Protein AF-A0A662D2C9-F1 (afdb_monomer_lite)

pLDDT: mean 85.83, std 9.8, range [54.0, 95.5]

Sequence (175 aa):
MKLLFPFVKSWPSLTVLVPVERIGKGLRTAPRDAVIANSTSSSARGKAFGIHRALDTSGAFIGALGAFVLFWFLKVELKSILFIAAIIAFFALLPILFVKEKITTPQALSLRISLKNLPLNFKRYLLAQTFFALGNFTYMFFVLKSKIVFDGIFSLRFAIVLPILLYVWFNIIYA

Foldseek 3Di:
DLVCVLVDDDPVVCVVVVVVVVVVCVVPVVVVLVLQVVVDDPVCSVVSVVVVVVVVLVCQLVLLVVLLCCCPVVVDDNSVSSVVVVVVVVCVCVVVVVRDDDDDPPPPPPPPPPPVPDDPVVVVVVVVVVVVVVVDDDPLVVLVVQLVVVVVPDPNSVSVNVSSVVSSVCSVVVD

Secondary structure (DSSP, 8-state):
-GGGGGG--SHHHHHHHHHHHHHHHHHHHHHHHHHHHHTS-TTTHHHHHHHHHHHHHHHHHHHHHHHHHHHHTS---HHHHHHHHHHHHHHTTGGGGG------------S---GGGS-HHHHHHHHHHHHHHHH---THHHHHHHHHHHHTTS-HHHHHHHHHHHHHHHHHH--

Radius of gyration: 20.08 Å; chains: 1; bounding box: 49×35×49 Å

Structure (mmCIF, N/CA/C/O backbone):
data_AF-A0A662D2C9-F1
#
_entry.id   AF-A0A662D2C9-F1
#
loop_
_atom_site.group_PDB
_atom_site.id
_atom_site.type_symbol
_atom_site.label_atom_id
_atom_site.label_alt_id
_atom_site.label_comp_id
_atom_site.label_asym_id
_atom_site.label_entity_id
_atom_site.label_seq_id
_atom_site.pdbx_PDB_ins_code
_atom_site.Cartn_x
_atom_site.Cartn_y
_atom_site.Cartn_z
_atom_site.occupancy
_atom_site.B_iso_or_equiv
_atom_site.auth_seq_id
_atom_site.auth_comp_id
_atom_site.auth_asym_id
_atom_site.auth_atom_id
_atom_site.pdbx_PDB_model_num
ATOM 1 N N . MET A 1 1 ? -8.604 7.093 -4.544 1.00 60.28 1 MET A N 1
ATOM 2 C CA . MET A 1 1 ? -7.719 8.230 -4.893 1.00 60.28 1 MET A CA 1
ATOM 3 C C . MET A 1 1 ? -6.505 7.869 -5.763 1.00 60.28 1 MET A C 1
ATOM 5 O O . MET A 1 1 ? -6.081 8.707 -6.547 1.00 60.28 1 MET A O 1
ATOM 9 N N . LYS A 1 2 ? -5.990 6.627 -5.732 1.00 67.00 2 LYS A N 1
ATOM 10 C CA . LYS A 1 2 ? -4.940 6.166 -6.673 1.00 67.00 2 LYS A CA 1
ATOM 11 C C . LYS A 1 2 ? -5.305 6.313 -8.166 1.00 67.00 2 LYS A C 1
ATOM 13 O O . LYS A 1 2 ? -4.418 6.355 -9.005 1.00 67.00 2 LYS A O 1
ATOM 18 N N . LEU A 1 3 ? -6.598 6.459 -8.470 1.00 69.25 3 LEU A N 1
ATOM 19 C CA . LEU A 1 3 ? -7.172 6.781 -9.784 1.00 69.25 3 LEU A CA 1
ATOM 20 C C . LEU A 1 3 ? -6.528 7.984 -10.487 1.00 69.25 3 LEU A C 1
ATOM 22 O O . LEU A 1 3 ? -6.503 8.018 -11.709 1.00 69.25 3 LEU A O 1
ATOM 26 N N . LEU A 1 4 ? -6.028 8.968 -9.732 1.00 78.19 4 LEU A N 1
ATOM 27 C CA . LEU A 1 4 ? -5.450 10.186 -10.305 1.00 78.19 4 LEU A CA 1
ATOM 28 C C . LEU A 1 4 ? -3.968 10.023 -10.683 1.00 78.19 4 LEU A C 1
ATOM 30 O O . LEU A 1 4 ? -3.440 10.827 -11.445 1.00 78.19 4 LEU A O 1
ATOM 34 N N . PHE A 1 5 ? -3.291 8.978 -10.191 1.00 78.44 5 PHE A N 1
ATOM 35 C CA . PHE A 1 5 ? -1.852 8.777 -10.410 1.00 78.44 5 PHE A CA 1
ATOM 36 C C . PHE A 1 5 ? -1.482 8.542 -11.885 1.00 78.44 5 PHE A C 1
ATOM 38 O O . PHE A 1 5 ? -0.480 9.102 -12.318 1.00 78.44 5 PHE A O 1
ATOM 45 N N . PRO A 1 6 ? -2.272 7.810 -12.700 1.00 78.25 6 PRO A N 1
ATOM 46 C CA . PRO A 1 6 ? -1.996 7.655 -14.132 1.00 78.25 6 PRO A CA 1
ATOM 47 C C . PRO A 1 6 ? -2.017 8.956 -14.954 1.00 78.25 6 PRO A C 1
ATOM 49 O O . PRO A 1 6 ? -1.594 8.939 -16.109 1.00 78.25 6 PRO A O 1
ATOM 52 N N . PHE A 1 7 ? -2.530 10.059 -14.397 1.00 81.69 7 PHE A N 1
ATOM 53 C CA . PHE A 1 7 ? -2.608 11.368 -15.059 1.00 81.69 7 PHE A CA 1
ATOM 54 C C . PHE A 1 7 ? -1.495 12.332 -14.622 1.00 81.69 7 PHE A C 1
ATOM 56 O O . PHE A 1 7 ? -1.400 13.446 -15.137 1.00 81.69 7 PHE A O 1
ATOM 63 N N . VAL A 1 8 ? -0.646 11.915 -13.681 1.00 83.94 8 VAL A N 1
ATOM 64 C CA . VAL A 1 8 ? 0.456 12.723 -13.164 1.00 83.94 8 VAL A CA 1
ATOM 65 C C . VAL A 1 8 ? 1.558 12.849 -14.213 1.00 83.94 8 VAL A C 1
ATOM 67 O O . VAL A 1 8 ? 2.118 11.852 -14.659 1.00 83.94 8 VAL A O 1
ATOM 70 N N . LYS A 1 9 ? 1.894 14.092 -14.577 1.00 85.50 9 LYS A N 1
ATOM 71 C CA . LYS A 1 9 ? 2.975 14.414 -15.527 1.00 85.50 9 LYS A CA 1
ATOM 72 C C . LYS A 1 9 ? 4.223 15.008 -14.867 1.00 85.50 9 LYS A C 1
ATOM 74 O O . LYS A 1 9 ? 5.269 15.070 -15.500 1.00 85.50 9 LYS A O 1
ATOM 79 N N . SER A 1 10 ? 4.123 15.468 -13.620 1.00 86.50 10 SER A N 1
ATOM 80 C CA . SER A 1 10 ? 5.212 16.156 -12.920 1.00 86.50 10 SER A CA 1
ATOM 81 C C . SER A 1 10 ? 5.223 15.831 -11.426 1.00 86.50 10 SER A C 1
ATOM 83 O O . SER A 1 10 ? 4.174 15.645 -10.804 1.00 86.50 10 SER A O 1
ATOM 85 N N . TRP A 1 11 ? 6.415 15.783 -10.828 1.00 85.06 11 TRP A N 1
ATOM 86 C CA . TRP A 1 11 ? 6.588 15.441 -9.413 1.00 85.06 11 TRP A CA 1
ATOM 87 C C . TRP A 1 11 ? 5.883 16.397 -8.424 1.00 85.06 11 TRP A C 1
ATOM 89 O O . TRP A 1 11 ? 5.401 15.890 -7.410 1.00 85.06 11 TRP A O 1
ATOM 99 N N . PRO A 1 12 ? 5.704 17.717 -8.682 1.00 90.38 12 PRO A N 1
ATOM 100 C CA . PRO A 1 12 ? 4.987 18.590 -7.748 1.00 90.38 12 PRO A CA 1
ATOM 101 C C . PRO A 1 12 ? 3.520 18.196 -7.571 1.00 90.38 12 PRO A C 1
ATOM 103 O O . PRO A 1 12 ? 2.956 18.363 -6.501 1.00 90.38 12 PRO A O 1
ATOM 106 N N . SER A 1 13 ? 2.884 17.597 -8.580 1.00 86.31 13 SER A N 1
ATOM 107 C CA . SER A 1 13 ? 1.511 17.103 -8.407 1.00 86.31 13 SER A CA 1
ATOM 108 C C . SER A 1 13 ? 1.424 15.953 -7.389 1.00 86.31 13 SER A C 1
ATOM 110 O O . SER A 1 13 ? 0.416 15.810 -6.696 1.00 86.31 13 SER A O 1
ATOM 112 N N . LEU A 1 14 ? 2.502 15.176 -7.211 1.00 84.19 14 LEU A N 1
ATOM 113 C CA . LEU A 1 14 ? 2.566 14.116 -6.202 1.00 84.19 14 LEU A CA 1
ATOM 114 C C . LEU A 1 14 ? 2.660 14.669 -4.779 1.00 84.19 14 LEU A C 1
ATOM 116 O O . LEU A 1 14 ? 2.140 14.026 -3.867 1.00 84.19 14 LEU A O 1
ATOM 120 N N . THR A 1 15 ? 3.258 15.848 -4.570 1.00 85.00 15 THR A N 1
ATOM 121 C CA . THR A 1 15 ? 3.363 16.443 -3.224 1.00 85.00 15 THR A CA 1
ATOM 122 C C . THR A 1 15 ? 1.999 16.814 -2.653 1.00 85.00 15 THR A C 1
ATOM 124 O O . THR A 1 15 ? 1.832 16.795 -1.440 1.00 85.00 15 THR A O 1
ATOM 127 N N . VAL A 1 16 ? 1.008 17.066 -3.514 1.00 86.88 16 VAL A N 1
ATOM 128 C CA . VAL A 1 16 ? -0.391 17.295 -3.125 1.00 86.88 16 VAL A CA 1
ATOM 129 C C . VAL A 1 16 ? -1.184 15.989 -3.104 1.00 86.88 16 VAL A C 1
ATOM 131 O O . VAL A 1 16 ? -1.911 15.709 -2.151 1.00 86.88 16 VAL A O 1
ATOM 134 N N . LEU A 1 17 ? -1.040 15.151 -4.135 1.00 86.81 17 LEU A N 1
ATOM 135 C CA . LEU A 1 17 ? -1.837 13.929 -4.254 1.00 86.81 17 LEU A CA 1
ATOM 136 C C . LEU A 1 17 ? -1.521 12.897 -3.163 1.00 86.81 17 LEU A C 1
ATOM 138 O O . LEU A 1 17 ? -2.424 12.183 -2.729 1.00 86.81 17 LEU A O 1
ATOM 142 N N . VAL A 1 18 ? -0.272 12.807 -2.696 1.00 83.94 18 VAL A N 1
ATOM 143 C CA . VAL A 1 18 ? 0.113 11.849 -1.649 1.00 83.94 18 VAL A CA 1
ATOM 144 C C . VAL A 1 18 ? -0.541 12.181 -0.300 1.00 83.94 18 VAL A C 1
ATOM 146 O O . VAL A 1 18 ? -1.186 11.287 0.247 1.00 83.94 18 VAL A O 1
ATOM 149 N N . PRO A 1 19 ? -0.464 13.411 0.249 1.00 86.31 19 PRO A N 1
ATOM 150 C CA . PRO A 1 19 ? -1.183 13.766 1.474 1.00 86.31 19 PRO A CA 1
ATOM 151 C C . PRO A 1 19 ? -2.683 13.495 1.400 1.00 86.31 19 PRO A C 1
ATOM 153 O O . PRO A 1 19 ? -3.241 12.891 2.314 1.00 86.31 19 PRO A O 1
ATOM 156 N N . VAL A 1 20 ? -3.337 13.863 0.297 1.00 88.06 20 VAL A N 1
ATOM 157 C CA . VAL A 1 20 ? -4.777 13.623 0.144 1.00 88.06 20 VAL A CA 1
ATOM 158 C C . VAL A 1 20 ? -5.069 12.114 0.069 1.00 88.06 20 VAL A C 1
ATOM 160 O O . VAL A 1 20 ? -6.060 11.653 0.635 1.00 88.06 20 VAL A O 1
ATOM 163 N N . GLU A 1 21 ? -4.175 11.301 -0.514 1.00 84.62 21 GLU A N 1
ATOM 164 C CA . GLU A 1 21 ? -4.295 9.834 -0.498 1.00 84.62 21 GLU A CA 1
ATOM 165 C C . GLU A 1 21 ? -4.198 9.270 0.920 1.00 84.62 21 GLU A C 1
ATOM 167 O O . GLU A 1 21 ? -4.965 8.371 1.283 1.00 84.62 21 GLU A O 1
ATOM 172 N N . ARG A 1 22 ? -3.305 9.832 1.742 1.00 84.75 22 ARG A N 1
ATOM 173 C CA . ARG A 1 22 ? -3.156 9.468 3.156 1.00 84.75 22 ARG A CA 1
ATOM 174 C C . ARG A 1 22 ? -4.378 9.868 3.978 1.00 84.75 22 ARG A C 1
ATOM 176 O O . ARG A 1 22 ? -4.850 9.047 4.762 1.00 84.75 22 ARG A O 1
ATOM 183 N N . ILE A 1 23 ? -4.931 11.061 3.753 1.00 86.19 23 ILE A N 1
ATOM 184 C CA . ILE A 1 23 ? -6.176 11.514 4.393 1.00 86.19 23 ILE A CA 1
ATOM 185 C C . ILE A 1 23 ? -7.328 10.580 4.012 1.00 86.19 23 ILE A C 1
ATOM 187 O O . ILE A 1 23 ? -8.010 10.059 4.890 1.00 86.19 23 ILE A O 1
ATOM 191 N N . GLY A 1 24 ? -7.500 10.288 2.720 1.00 85.06 24 GLY A N 1
ATOM 192 C CA . GLY A 1 24 ? -8.542 9.381 2.239 1.00 85.06 24 GLY A CA 1
ATOM 193 C C . GLY A 1 24 ? -8.416 7.967 2.814 1.00 85.06 24 GLY A C 1
ATOM 194 O O . GLY A 1 24 ? -9.419 7.348 3.168 1.00 85.06 24 GLY A O 1
ATOM 195 N N . LYS A 1 25 ? -7.188 7.456 2.976 1.00 81.62 25 LYS A N 1
ATOM 196 C CA . LYS A 1 25 ? -6.948 6.205 3.711 1.00 81.62 25 LYS A CA 1
ATOM 197 C C . LYS A 1 25 ? -7.408 6.307 5.163 1.00 81.62 25 LYS A C 1
ATOM 199 O O . LYS A 1 25 ? -8.115 5.410 5.607 1.00 81.62 25 LYS A O 1
ATOM 204 N N . GLY A 1 26 ? -7.055 7.377 5.874 1.00 83.19 26 GLY A N 1
ATOM 205 C CA . GLY A 1 26 ? -7.476 7.596 7.262 1.00 83.19 26 GLY A CA 1
ATOM 206 C C . GLY A 1 26 ? -8.997 7.631 7.425 1.00 83.19 26 GLY A C 1
ATOM 207 O O . GLY A 1 26 ? -9.537 6.942 8.289 1.00 83.19 26 GLY A O 1
ATOM 208 N N . LEU A 1 27 ? -9.684 8.346 6.529 1.00 84.12 27 LEU A N 1
ATOM 209 C CA . LEU A 1 27 ? -11.146 8.459 6.510 1.00 84.12 27 LEU A CA 1
ATOM 210 C C . LEU A 1 27 ? -11.862 7.134 6.232 1.00 84.12 27 LEU A C 1
ATOM 212 O O . LEU A 1 27 ? -13.009 6.978 6.625 1.00 84.12 27 LEU A O 1
ATOM 216 N N . ARG A 1 28 ? -11.212 6.178 5.565 1.00 84.94 28 ARG A N 1
ATOM 217 C CA . ARG A 1 28 ? -11.790 4.854 5.294 1.00 84.94 28 ARG A CA 1
ATOM 218 C C . ARG A 1 28 ? -11.441 3.836 6.377 1.00 84.94 28 ARG A C 1
ATOM 220 O O . ARG A 1 28 ? -12.297 3.054 6.775 1.00 84.94 28 ARG A O 1
ATOM 227 N N . THR A 1 29 ? -10.186 3.812 6.824 1.00 87.19 29 THR A N 1
ATOM 228 C CA . THR A 1 29 ? -9.683 2.779 7.739 1.00 87.19 29 THR A CA 1
ATOM 229 C C . THR A 1 29 ? -10.327 2.891 9.119 1.00 87.19 29 THR A C 1
ATOM 231 O O . THR A 1 29 ? -10.797 1.882 9.632 1.00 87.19 29 THR A O 1
ATOM 234 N N . ALA A 1 30 ? -10.417 4.096 9.697 1.00 85.50 30 ALA A N 1
ATOM 235 C CA . ALA A 1 30 ? -10.952 4.256 11.051 1.00 85.50 30 ALA A CA 1
ATOM 236 C C . ALA A 1 30 ? -12.448 3.881 11.161 1.00 85.50 30 ALA A C 1
ATOM 238 O O . ALA A 1 30 ? -12.776 3.075 12.034 1.00 85.50 30 ALA A O 1
ATOM 239 N N . PRO A 1 31 ? -13.352 4.350 10.274 1.00 84.50 31 PRO A N 1
ATOM 240 C CA . PRO A 1 31 ? -14.749 3.913 10.305 1.00 84.50 31 PRO A CA 1
ATOM 241 C C . PRO A 1 31 ? -14.914 2.417 10.029 1.00 84.50 31 PRO A C 1
ATOM 243 O O . PRO A 1 31 ? -15.678 1.753 10.721 1.00 84.50 31 PRO A O 1
ATOM 246 N N . ARG A 1 32 ? -14.156 1.852 9.078 1.00 88.19 32 ARG A N 1
ATOM 247 C CA . ARG A 1 32 ? -14.185 0.406 8.803 1.00 88.19 32 ARG A CA 1
ATOM 248 C C . ARG A 1 32 ? -13.824 -0.406 10.047 1.00 88.19 32 ARG A C 1
ATOM 250 O O . ARG A 1 32 ? -14.530 -1.352 10.385 1.00 88.19 32 ARG A O 1
ATOM 257 N N . ASP A 1 33 ? -12.737 -0.047 10.723 1.00 90.06 33 ASP A N 1
ATOM 258 C CA . ASP A 1 33 ? -12.277 -0.771 11.910 1.00 90.06 33 ASP A CA 1
ATOM 259 C C . ASP A 1 33 ? -13.280 -0.630 13.067 1.00 90.06 33 ASP A C 1
ATOM 261 O O . ASP A 1 33 ? -13.515 -1.595 13.798 1.00 90.06 33 ASP A O 1
ATOM 265 N N . ALA A 1 34 ? -13.952 0.522 13.179 1.00 87.12 34 ALA A N 1
ATOM 266 C CA . ALA A 1 34 ? -15.050 0.722 14.122 1.00 87.12 34 ALA A CA 1
ATOM 267 C C . ALA A 1 34 ? -16.265 -0.170 13.807 1.00 87.12 34 ALA A C 1
ATOM 269 O O . ALA A 1 34 ? -16.809 -0.797 14.715 1.00 87.12 34 ALA A O 1
ATOM 270 N N . VAL A 1 35 ? -16.662 -0.297 12.534 1.00 87.38 35 VAL A N 1
ATOM 271 C CA . VAL A 1 35 ? -17.746 -1.203 12.109 1.00 87.38 35 VAL A CA 1
ATOM 272 C C . VAL A 1 35 ? -17.416 -2.656 12.463 1.00 87.38 35 VAL A C 1
ATOM 274 O O . VAL A 1 35 ? -18.273 -3.358 13.005 1.00 87.38 35 VAL A O 1
ATOM 277 N N . ILE A 1 36 ? -16.176 -3.105 12.234 1.00 89.50 36 ILE A N 1
ATOM 278 C CA . ILE A 1 36 ? -15.723 -4.458 12.605 1.00 89.50 36 ILE A CA 1
ATOM 279 C C . ILE A 1 36 ? -15.798 -4.653 14.126 1.00 89.50 36 ILE A C 1
ATOM 281 O O . ILE A 1 36 ? -16.330 -5.661 14.597 1.00 89.50 36 ILE A O 1
ATOM 285 N N . ALA A 1 37 ? -15.311 -3.685 14.905 1.00 89.38 37 ALA A N 1
ATOM 286 C CA . ALA A 1 37 ? -15.309 -3.762 16.364 1.00 89.38 37 ALA A CA 1
ATOM 287 C C . ALA A 1 37 ? -16.728 -3.761 16.963 1.00 89.38 37 ALA A C 1
ATOM 289 O O . ALA A 1 37 ? -16.997 -4.520 17.893 1.00 89.38 37 ALA A O 1
ATOM 290 N N . ASN A 1 38 ? -17.640 -2.956 16.410 1.00 87.56 38 ASN A N 1
ATOM 291 C CA . ASN A 1 38 ? -19.032 -2.852 16.860 1.00 87.56 38 ASN A CA 1
ATOM 292 C C . ASN A 1 38 ? -19.893 -4.055 16.442 1.00 87.56 38 ASN A C 1
ATOM 294 O O . ASN A 1 38 ? -20.902 -4.353 17.083 1.00 87.56 38 ASN A O 1
ATOM 298 N N . SER A 1 39 ? -19.498 -4.759 15.378 1.00 87.19 39 SER A N 1
ATOM 299 C CA . SER A 1 39 ? -20.217 -5.929 14.857 1.00 87.19 39 SER A CA 1
ATOM 300 C C . SER A 1 39 ? -19.743 -7.255 15.458 1.00 87.19 39 SER A C 1
ATOM 302 O O . SER A 1 39 ? -20.282 -8.305 15.117 1.00 87.19 39 SER A O 1
ATOM 304 N N . THR A 1 40 ? -18.738 -7.241 16.340 1.00 90.50 40 THR A N 1
ATOM 305 C CA . THR A 1 40 ? -18.110 -8.453 16.886 1.00 90.50 40 THR A CA 1
ATOM 306 C C . THR A 1 40 ? -18.137 -8.462 18.414 1.00 90.50 40 THR A C 1
ATOM 308 O O . THR A 1 40 ? -17.954 -7.436 19.071 1.00 90.50 40 THR A O 1
ATOM 311 N N . SER A 1 41 ? -18.375 -9.634 19.011 1.00 90.81 41 SER A N 1
ATOM 312 C CA . SER A 1 41 ? -18.294 -9.794 20.467 1.00 90.81 41 SER A CA 1
ATOM 313 C C . SER A 1 41 ? -16.855 -9.596 20.948 1.00 90.81 41 SER A C 1
ATOM 315 O O . SER A 1 41 ? -15.901 -9.897 20.226 1.00 90.81 41 SER A O 1
ATOM 317 N N . SER A 1 42 ? -16.674 -9.137 22.191 1.00 90.00 42 SER A N 1
ATOM 318 C CA . SER A 1 42 ? -15.342 -8.909 22.773 1.00 90.00 42 SER A CA 1
ATOM 319 C C . SER A 1 42 ? -14.430 -10.140 22.687 1.00 90.00 42 SER A C 1
ATOM 321 O O . SER A 1 42 ? -13.239 -9.987 22.433 1.00 90.00 42 SER A O 1
ATOM 323 N N . SER A 1 43 ? -14.989 -11.350 22.819 1.00 92.75 43 SER A N 1
ATOM 324 C CA . SER A 1 43 ? -14.256 -12.619 22.710 1.00 92.75 43 SER A CA 1
ATOM 325 C C . SER A 1 43 ? -13.844 -12.985 21.278 1.00 92.75 43 SER A C 1
ATOM 327 O O . SER A 1 43 ? -12.868 -13.705 21.095 1.00 92.75 43 SER A O 1
ATOM 329 N N . ALA A 1 44 ? -14.543 -12.482 20.253 1.00 93.25 44 ALA A N 1
ATOM 330 C CA . ALA A 1 44 ? -14.287 -12.803 18.847 1.00 93.25 44 ALA A CA 1
ATOM 331 C C . ALA A 1 44 ? -13.538 -11.700 18.073 1.00 93.25 44 ALA A C 1
ATOM 333 O O . ALA A 1 44 ? -13.133 -11.932 16.931 1.00 93.25 44 ALA A O 1
ATOM 334 N N . ARG A 1 45 ? -13.311 -10.518 18.669 1.00 92.25 45 ARG A N 1
ATOM 335 C CA . ARG A 1 45 ? -12.644 -9.375 18.007 1.00 92.25 45 ARG A CA 1
ATOM 336 C C . ARG A 1 45 ? -11.293 -9.733 17.397 1.00 92.25 45 ARG A C 1
ATOM 338 O O . ARG A 1 45 ? -11.035 -9.364 16.255 1.00 92.25 45 ARG A O 1
ATOM 345 N N . GLY A 1 46 ? -10.453 -10.471 18.127 1.00 93.38 46 GLY A N 1
ATOM 346 C CA . GLY A 1 46 ? -9.137 -10.889 17.631 1.00 93.38 46 GLY A CA 1
ATOM 347 C C . GLY A 1 46 ? -9.239 -11.709 16.342 1.00 93.38 46 GLY A C 1
ATOM 348 O O . GLY A 1 46 ? -8.553 -11.417 15.366 1.00 93.38 46 GLY A O 1
ATOM 349 N N . LYS A 1 47 ? -10.175 -12.666 16.294 1.00 94.25 47 LYS A N 1
ATOM 350 C CA . LYS A 1 47 ? -10.447 -13.476 15.098 1.00 94.25 47 LYS A CA 1
ATOM 351 C C . LYS A 1 47 ? -10.979 -12.625 13.945 1.00 94.25 47 LYS A C 1
ATOM 353 O O . LYS A 1 47 ? -10.548 -12.811 12.813 1.00 94.25 47 LYS A O 1
ATOM 358 N N . ALA A 1 48 ? -11.881 -11.685 14.219 1.00 93.69 48 ALA A N 1
ATOM 359 C CA . ALA A 1 48 ? -12.446 -10.818 13.189 1.00 93.69 48 ALA A CA 1
ATOM 360 C C . ALA A 1 48 ? -11.391 -9.908 12.542 1.00 93.69 48 ALA A C 1
ATOM 362 O O . ALA A 1 48 ? -11.292 -9.860 11.316 1.00 93.69 48 ALA A O 1
ATOM 363 N N . PHE A 1 49 ? -10.553 -9.248 13.349 1.00 94.50 49 PHE A N 1
ATOM 364 C CA . PHE A 1 49 ? -9.429 -8.465 12.832 1.00 94.50 49 PHE A CA 1
ATOM 365 C C . PHE A 1 49 ? -8.375 -9.343 12.149 1.00 94.50 49 PHE A C 1
ATOM 367 O O . PHE A 1 49 ? -7.804 -8.914 11.149 1.00 94.50 49 PHE A O 1
ATOM 374 N N . GLY A 1 50 ? -8.161 -10.571 12.630 1.00 94.44 50 GLY A N 1
ATOM 375 C CA . GLY A 1 50 ? -7.285 -11.556 11.994 1.00 94.44 50 GLY A CA 1
ATOM 376 C C . GLY A 1 50 ? -7.756 -11.947 10.592 1.00 94.44 50 GLY A C 1
ATOM 377 O O . GLY A 1 50 ? -6.982 -11.854 9.645 1.00 94.44 50 GLY A O 1
ATOM 378 N N . ILE A 1 51 ? -9.038 -12.296 10.430 1.00 94.81 51 ILE A N 1
ATOM 379 C CA . ILE A 1 51 ? -9.638 -12.602 9.118 1.00 94.81 51 ILE A CA 1
ATOM 380 C C . ILE A 1 51 ? -9.549 -11.385 8.200 1.00 94.81 51 ILE A C 1
ATOM 382 O O . ILE A 1 51 ? -9.121 -11.501 7.055 1.00 94.81 51 ILE A O 1
ATOM 386 N N . HIS A 1 52 ? -9.914 -10.205 8.702 1.00 93.06 52 HIS A N 1
ATOM 387 C CA . HIS A 1 52 ? -9.824 -8.977 7.924 1.00 93.06 52 HIS A CA 1
ATOM 388 C C . HIS A 1 52 ? -8.383 -8.704 7.461 1.00 93.06 52 HIS A C 1
ATOM 390 O O . HIS A 1 52 ? -8.162 -8.397 6.291 1.00 93.06 52 HIS A O 1
ATOM 396 N N . ARG A 1 53 ? -7.393 -8.823 8.358 1.00 91.81 53 ARG A N 1
ATOM 397 C CA . ARG A 1 53 ? -5.978 -8.633 8.013 1.00 91.81 53 ARG A CA 1
ATOM 398 C C . ARG A 1 53 ? -5.518 -9.669 6.990 1.00 91.81 53 ARG A C 1
ATOM 400 O O . ARG A 1 53 ? -4.888 -9.284 6.016 1.00 91.81 53 ARG A O 1
ATOM 407 N N . ALA A 1 54 ? -5.887 -10.937 7.159 1.00 93.12 54 ALA A N 1
ATOM 408 C CA . ALA A 1 54 ? -5.557 -11.996 6.210 1.00 93.12 54 ALA A CA 1
ATOM 409 C C . ALA A 1 54 ? -6.119 -11.712 4.808 1.00 93.12 54 ALA A C 1
ATOM 411 O O . ALA A 1 54 ? -5.414 -11.900 3.818 1.00 93.12 54 ALA A O 1
ATOM 412 N N . LEU A 1 55 ? -7.356 -11.212 4.712 1.00 93.44 55 LEU A N 1
ATOM 413 C CA . LEU A 1 55 ? -7.963 -10.803 3.442 1.00 93.44 55 LEU A CA 1
ATOM 414 C C . LEU A 1 55 ? -7.265 -9.580 2.825 1.00 93.44 55 LEU A C 1
ATOM 416 O O . LEU A 1 55 ? -7.025 -9.572 1.620 1.00 93.44 55 LEU A O 1
ATOM 420 N N . ASP A 1 56 ? -6.911 -8.571 3.627 1.00 90.94 56 ASP A N 1
ATOM 421 C CA . ASP A 1 56 ? -6.178 -7.374 3.174 1.00 90.94 56 ASP A CA 1
ATOM 422 C C . ASP A 1 56 ? -4.802 -7.755 2.603 1.00 90.94 56 ASP A C 1
ATOM 424 O O . ASP A 1 56 ? -4.449 -7.376 1.484 1.00 90.94 56 ASP A O 1
ATOM 428 N N . THR A 1 57 ? -4.068 -8.594 3.333 1.00 91.56 57 THR A N 1
ATOM 429 C CA . THR A 1 57 ? -2.752 -9.099 2.947 1.00 91.56 57 THR A CA 1
ATOM 430 C C . THR A 1 57 ? -2.822 -10.006 1.711 1.00 91.56 57 THR A C 1
ATOM 432 O O . THR A 1 57 ? -2.071 -9.815 0.752 1.00 91.56 57 THR A O 1
ATOM 435 N N . SER A 1 58 ? -3.775 -10.944 1.673 1.00 93.31 58 SER A N 1
ATOM 436 C CA . SER A 1 58 ? -3.987 -11.820 0.511 1.00 93.31 58 SER A CA 1
ATOM 437 C C . SER A 1 58 ? -4.369 -11.013 -0.727 1.00 93.31 58 SER A C 1
ATOM 439 O O . SER A 1 58 ? -3.874 -11.284 -1.816 1.00 93.31 58 SER A O 1
ATOM 441 N N . GLY A 1 59 ? -5.203 -9.980 -0.572 1.00 92.50 59 GLY A N 1
ATOM 442 C CA . GLY A 1 59 ? -5.565 -9.073 -1.658 1.00 92.50 59 GLY A CA 1
ATOM 443 C C . GLY A 1 59 ? -4.368 -8.288 -2.197 1.00 92.50 59 GLY A C 1
ATOM 444 O O . GLY A 1 59 ? -4.247 -8.125 -3.412 1.00 92.50 59 GLY A O 1
ATOM 445 N N . ALA A 1 60 ? -3.452 -7.844 -1.329 1.00 90.56 60 ALA A N 1
ATOM 446 C CA . ALA A 1 60 ? -2.215 -7.184 -1.750 1.00 90.56 60 ALA A CA 1
ATOM 447 C C . ALA A 1 60 ? -1.312 -8.128 -2.560 1.00 90.56 60 ALA A C 1
ATOM 449 O O . ALA A 1 60 ? -0.831 -7.752 -3.632 1.00 90.56 60 ALA A O 1
ATOM 450 N N . PHE A 1 61 ? -1.145 -9.365 -2.088 1.00 92.44 61 PHE A N 1
ATOM 451 C CA . PHE A 1 61 ? -0.377 -10.397 -2.779 1.00 92.44 61 PHE A CA 1
ATOM 452 C C . PHE A 1 61 ? -1.003 -10.780 -4.131 1.00 92.44 61 PHE A C 1
ATOM 454 O O . PHE A 1 61 ? -0.345 -10.666 -5.166 1.00 92.44 61 PHE A O 1
ATOM 461 N N . ILE A 1 62 ? -2.287 -11.160 -4.147 1.00 94.38 62 ILE A N 1
ATOM 462 C CA . ILE A 1 62 ? -3.020 -11.558 -5.360 1.00 94.38 62 ILE A CA 1
ATOM 463 C C . ILE A 1 62 ? -3.065 -10.404 -6.365 1.00 94.38 62 ILE A C 1
ATOM 465 O O . ILE A 1 62 ? -2.883 -10.625 -7.558 1.00 94.38 62 ILE A O 1
ATOM 469 N N . GLY A 1 63 ? -3.258 -9.164 -5.907 1.00 93.38 63 GLY A N 1
ATOM 470 C CA . GLY A 1 63 ? -3.257 -7.988 -6.775 1.00 93.38 63 GLY A CA 1
ATOM 471 C C . GLY A 1 63 ? -1.900 -7.738 -7.439 1.00 93.38 63 GLY A C 1
ATOM 472 O O . GLY A 1 63 ? -1.843 -7.480 -8.642 1.00 93.38 63 GLY A O 1
ATOM 473 N N . ALA A 1 64 ? -0.801 -7.848 -6.685 1.00 92.50 64 ALA A N 1
ATOM 474 C CA . ALA A 1 64 ? 0.551 -7.704 -7.226 1.00 92.50 64 ALA A CA 1
ATOM 475 C C . ALA A 1 64 ? 0.907 -8.845 -8.194 1.00 92.50 64 ALA A C 1
ATOM 477 O O . ALA A 1 64 ? 1.459 -8.598 -9.268 1.00 92.50 64 ALA A O 1
ATOM 478 N N . LEU A 1 65 ? 0.529 -10.082 -7.857 1.00 94.69 65 LEU A N 1
ATOM 479 C CA . LEU A 1 65 ? 0.713 -11.243 -8.724 1.00 94.69 65 LEU A CA 1
ATOM 480 C C . LEU A 1 65 ? -0.127 -11.127 -10.004 1.00 94.69 65 LEU A C 1
ATOM 482 O O . LEU A 1 65 ? 0.369 -11.388 -11.095 1.00 94.69 65 LEU A O 1
ATOM 486 N N . GLY A 1 66 ? -1.371 -10.661 -9.896 1.00 95.50 66 GLY A N 1
ATOM 487 C CA . GLY A 1 66 ? -2.236 -10.379 -11.038 1.00 95.50 66 GLY A CA 1
ATOM 488 C C . GLY A 1 66 ? -1.646 -9.310 -11.958 1.00 95.50 66 GLY A C 1
ATOM 489 O O . GLY A 1 66 ? -1.659 -9.478 -13.175 1.00 95.50 66 GLY A O 1
ATOM 490 N N . ALA A 1 67 ? -1.049 -8.251 -11.400 1.00 93.69 67 ALA A N 1
ATOM 491 C CA . ALA A 1 67 ? -0.335 -7.246 -12.186 1.00 93.69 67 ALA A CA 1
ATOM 492 C C . ALA A 1 67 ? 0.865 -7.846 -12.938 1.00 93.69 67 ALA A C 1
ATOM 494 O O . ALA A 1 67 ? 1.058 -7.543 -14.116 1.00 93.69 67 ALA A O 1
ATOM 495 N N . PHE A 1 68 ? 1.633 -8.733 -12.294 1.00 94.38 68 PHE A N 1
ATOM 496 C CA . PHE A 1 68 ? 2.694 -9.488 -12.963 1.00 94.38 68 PHE A CA 1
ATOM 497 C C . PHE A 1 68 ? 2.140 -10.336 -14.114 1.00 94.38 68 PHE A C 1
ATOM 499 O O . PHE A 1 68 ? 2.650 -10.243 -15.229 1.00 94.38 68 PHE A O 1
ATOM 506 N N . VAL A 1 69 ? 1.075 -11.110 -13.881 1.00 95.50 69 VAL A N 1
ATOM 507 C CA . VAL A 1 69 ? 0.483 -11.985 -14.904 1.00 95.50 69 VAL A CA 1
ATOM 508 C C . VAL A 1 69 ? -0.023 -11.181 -16.104 1.00 95.50 69 VAL A C 1
ATOM 510 O O . VAL A 1 69 ? 0.292 -11.512 -17.250 1.00 95.50 69 VAL A O 1
ATOM 513 N N . LEU A 1 70 ? -0.749 -10.089 -15.849 1.00 95.44 70 LEU A N 1
ATOM 514 C CA . LEU A 1 70 ? -1.275 -9.199 -16.885 1.00 95.44 70 LEU A CA 1
ATOM 515 C C . LEU A 1 70 ? -0.155 -8.567 -17.723 1.00 95.44 70 LEU A C 1
ATOM 517 O O . LEU A 1 70 ? -0.248 -8.510 -18.949 1.00 95.44 70 LEU A O 1
ATOM 521 N N . PHE A 1 71 ? 0.926 -8.126 -17.084 1.00 94.62 71 PHE A N 1
ATOM 522 C CA . PHE A 1 71 ? 2.037 -7.488 -17.784 1.00 94.62 71 PHE A CA 1
ATOM 523 C C . PHE A 1 71 ? 2.911 -8.498 -18.552 1.00 94.62 71 PHE A C 1
ATOM 525 O O . PHE A 1 71 ? 3.294 -8.281 -19.710 1.00 94.62 71 PHE A O 1
ATOM 532 N N . TRP A 1 72 ? 3.251 -9.622 -17.917 1.00 94.25 72 TRP A N 1
ATOM 533 C CA . TRP A 1 72 ? 4.207 -10.594 -18.448 1.00 94.25 72 TRP A CA 1
ATOM 534 C C . TRP A 1 72 ? 3.592 -11.546 -19.473 1.00 94.25 72 TRP A C 1
ATOM 536 O O . TRP A 1 72 ? 4.141 -11.716 -20.564 1.00 94.25 72 TRP A O 1
ATOM 546 N N . PHE A 1 73 ? 2.442 -12.139 -19.172 1.00 94.81 73 PHE A N 1
ATOM 547 C CA . PHE A 1 73 ? 1.831 -13.120 -20.069 1.00 94.81 73 PHE A CA 1
ATOM 548 C C . PHE A 1 73 ? 0.892 -12.452 -21.070 1.00 94.81 73 PHE A C 1
ATOM 550 O O . PHE A 1 73 ? 0.976 -12.723 -22.264 1.00 94.81 73 PHE A O 1
ATOM 557 N N . LEU A 1 74 ? 0.062 -11.514 -20.605 1.00 94.31 74 LEU A N 1
ATOM 558 C CA . LEU A 1 74 ? -0.972 -10.879 -21.430 1.00 94.31 74 LEU A CA 1
ATOM 559 C C . LEU A 1 74 ? -0.509 -9.584 -22.119 1.00 94.31 74 LEU A C 1
ATOM 561 O O . LEU A 1 74 ? -1.279 -8.988 -22.865 1.00 94.31 74 LEU A O 1
ATOM 565 N N . LYS A 1 75 ? 0.749 -9.157 -21.905 1.00 93.94 75 LYS A N 1
ATOM 566 C CA . LYS A 1 75 ? 1.355 -7.959 -22.526 1.00 93.94 75 LYS A CA 1
ATOM 567 C C . LYS A 1 75 ? 0.550 -6.669 -22.295 1.00 93.94 75 LYS A C 1
ATOM 569 O O . LYS A 1 75 ? 0.669 -5.722 -23.067 1.00 93.94 75 LYS A O 1
ATOM 574 N N . VAL A 1 76 ? -0.249 -6.611 -21.229 1.00 93.94 76 VAL A N 1
ATOM 575 C CA . VAL A 1 76 ? -1.072 -5.441 -20.913 1.00 93.94 76 VAL A CA 1
ATOM 576 C C . VAL A 1 76 ? -0.178 -4.326 -20.378 1.00 93.94 76 VAL A C 1
ATOM 578 O O . VAL A 1 76 ? 0.647 -4.541 -19.489 1.00 93.94 76 VAL A O 1
ATOM 581 N N . GLU A 1 77 ? -0.355 -3.113 -20.896 1.00 91.44 77 GLU A N 1
ATOM 582 C CA . GLU A 1 77 ? 0.374 -1.942 -20.413 1.00 91.44 77 GLU A CA 1
ATOM 583 C C . GLU A 1 77 ? 0.075 -1.650 -18.937 1.00 91.44 77 GLU A C 1
ATOM 585 O O . GLU A 1 77 ? -1.067 -1.742 -18.479 1.00 91.44 77 GLU A O 1
ATOM 590 N N . LEU A 1 78 ? 1.087 -1.195 -18.192 1.00 87.31 78 LEU A N 1
ATOM 591 C CA . LEU A 1 78 ? 0.953 -0.907 -16.761 1.00 87.31 78 LEU A CA 1
ATOM 592 C C . LEU A 1 78 ? -0.142 0.131 -16.468 1.00 87.31 78 LEU A C 1
ATOM 594 O O . LEU A 1 78 ? -0.850 0.022 -15.468 1.00 87.31 78 LEU A O 1
ATOM 598 N N . LYS A 1 79 ? -0.327 1.113 -17.360 1.00 89.00 79 LYS A N 1
ATOM 599 C CA . LYS A 1 79 ? -1.394 2.115 -17.244 1.00 89.00 79 LYS A CA 1
ATOM 600 C C . LYS A 1 79 ? -2.783 1.471 -17.299 1.00 89.00 79 LYS A C 1
ATOM 602 O O . LYS A 1 79 ? -3.635 1.796 -16.474 1.00 89.00 79 LYS A O 1
ATOM 607 N N . SER A 1 80 ? -2.984 0.528 -18.215 1.00 91.62 80 SER A N 1
ATOM 608 C CA . SER A 1 80 ? -4.230 -0.231 -18.349 1.00 91.62 80 SER A CA 1
ATOM 609 C C . SER A 1 80 ? -4.456 -1.151 -17.150 1.00 91.62 80 SER A C 1
ATOM 611 O O . SER A 1 80 ? -5.564 -1.198 -16.626 1.00 91.62 80 SER A O 1
ATOM 613 N N . ILE A 1 81 ? -3.404 -1.799 -16.634 1.00 92.50 81 ILE A N 1
ATOM 614 C CA . ILE A 1 81 ? -3.478 -2.600 -15.398 1.00 92.50 81 ILE A CA 1
ATOM 615 C C . ILE A 1 81 ? -3.931 -1.734 -14.215 1.00 92.50 81 ILE A C 1
ATOM 617 O O . ILE A 1 81 ? -4.826 -2.127 -13.467 1.00 92.50 81 ILE A O 1
ATOM 621 N N . LEU A 1 82 ? -3.359 -0.534 -14.060 1.00 89.00 82 LEU A N 1
ATOM 622 C CA . LEU A 1 82 ? -3.773 0.409 -13.020 1.00 89.00 82 LEU A CA 1
ATOM 623 C C . LEU A 1 82 ? -5.235 0.832 -13.180 1.00 89.00 82 LEU A C 1
ATOM 625 O O . LEU A 1 82 ? -5.923 0.963 -12.172 1.00 89.00 82 LEU A O 1
ATOM 629 N N . PHE A 1 83 ? -5.714 1.019 -14.414 1.00 89.50 83 PHE A N 1
ATOM 630 C CA . PHE A 1 83 ? -7.109 1.363 -14.695 1.00 89.50 83 PHE A CA 1
ATOM 631 C C . PHE A 1 83 ? -8.071 0.215 -14.359 1.00 89.50 83 PHE A C 1
ATOM 633 O O . PHE A 1 83 ? -9.068 0.435 -13.675 1.00 89.50 83 PHE A O 1
ATOM 640 N N . ILE A 1 84 ? -7.733 -1.021 -14.738 1.00 91.06 84 ILE A N 1
ATOM 641 C CA . ILE A 1 84 ? -8.487 -2.230 -14.368 1.00 91.06 84 ILE A CA 1
ATOM 642 C C . ILE A 1 84 ? -8.563 -2.358 -12.842 1.00 91.06 84 ILE A C 1
ATOM 644 O O . ILE A 1 84 ? -9.648 -2.509 -12.282 1.00 91.06 84 ILE A O 1
ATOM 648 N N . ALA A 1 85 ? -7.429 -2.227 -12.147 1.00 90.38 85 ALA A N 1
ATOM 649 C CA . ALA A 1 85 ? -7.385 -2.274 -10.686 1.00 90.38 85 ALA A CA 1
ATOM 650 C C . ALA A 1 85 ? -8.232 -1.162 -10.046 1.00 90.38 85 ALA A C 1
ATOM 652 O O . ALA A 1 85 ? -8.878 -1.369 -9.019 1.00 90.38 85 ALA A O 1
ATOM 653 N N . ALA A 1 86 ? -8.254 0.018 -10.663 1.00 88.00 86 ALA A N 1
ATOM 654 C CA . ALA A 1 86 ? -9.089 1.137 -10.260 1.00 88.00 86 ALA A CA 1
ATOM 655 C C . ALA A 1 86 ? -10.590 0.834 -10.383 1.00 88.00 86 ALA A C 1
ATOM 657 O O . ALA A 1 86 ? -11.341 1.139 -9.457 1.00 88.00 86 ALA A O 1
ATOM 658 N N . ILE A 1 87 ? -11.011 0.213 -11.488 1.00 90.44 87 ILE A N 1
ATOM 659 C CA . ILE A 1 87 ? -12.394 -0.227 -11.702 1.00 90.44 87 ILE A CA 1
ATOM 660 C C . ILE A 1 87 ? -12.786 -1.273 -10.652 1.00 90.44 87 ILE A C 1
ATOM 662 O O . ILE A 1 87 ? -13.810 -1.122 -9.989 1.00 90.44 87 ILE A O 1
ATOM 666 N N . ILE A 1 88 ? -11.946 -2.291 -10.432 1.00 91.44 88 ILE A N 1
ATOM 667 C CA . ILE A 1 88 ? -12.184 -3.319 -9.405 1.00 91.44 88 ILE A CA 1
ATOM 668 C C . ILE A 1 88 ? -12.330 -2.669 -8.021 1.00 91.44 88 ILE A C 1
ATOM 670 O O . ILE A 1 88 ? -13.265 -2.971 -7.280 1.00 91.44 88 ILE A O 1
ATOM 674 N N . ALA A 1 89 ? -11.447 -1.726 -7.682 1.00 88.56 89 ALA A N 1
ATOM 675 C CA . ALA A 1 89 ? -11.502 -1.004 -6.414 1.00 88.56 89 ALA A CA 1
ATOM 676 C C . ALA A 1 89 ? -12.761 -0.133 -6.263 1.00 88.56 89 ALA A C 1
ATOM 678 O O . ALA A 1 89 ? -13.226 0.059 -5.142 1.00 88.56 89 ALA A O 1
ATOM 679 N N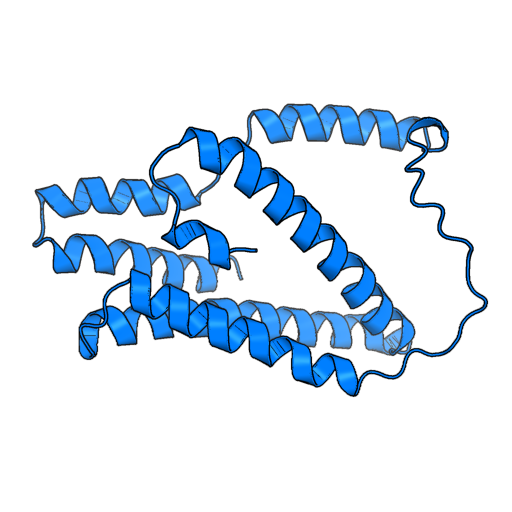 . PHE A 1 90 ? -13.311 0.396 -7.359 1.00 88.25 90 PHE A N 1
ATOM 680 C CA . PHE A 1 90 ? -14.573 1.134 -7.340 1.00 88.25 90 PHE A CA 1
ATOM 681 C C . PHE A 1 90 ? -15.752 0.205 -7.027 1.00 88.25 90 PHE A C 1
ATOM 683 O O . PHE A 1 90 ? -16.547 0.498 -6.137 1.00 88.25 90 PHE A O 1
ATOM 690 N N . PHE A 1 91 ? -15.823 -0.957 -7.679 1.00 90.88 91 PHE A N 1
ATOM 691 C CA . PHE A 1 91 ? -16.875 -1.943 -7.415 1.00 90.88 91 PHE A CA 1
ATOM 692 C C . PHE A 1 91 ? -16.767 -2.605 -6.038 1.00 90.88 91 PHE A C 1
ATOM 694 O O . PHE A 1 91 ? -17.779 -3.027 -5.484 1.00 90.88 91 PHE A O 1
ATOM 701 N N . ALA A 1 92 ? -15.583 -2.606 -5.421 1.00 87.94 92 ALA A N 1
ATOM 702 C CA . ALA A 1 92 ? -15.409 -3.019 -4.029 1.00 87.94 92 ALA A CA 1
ATOM 703 C C . ALA A 1 92 ? -16.160 -2.127 -3.013 1.00 87.94 92 ALA A C 1
ATOM 705 O O . ALA A 1 92 ? -16.199 -2.459 -1.830 1.00 87.94 92 ALA A O 1
ATOM 706 N N . LEU A 1 93 ? -16.766 -1.012 -3.447 1.00 87.31 93 LEU A N 1
ATOM 707 C CA . LEU A 1 93 ? -17.680 -0.207 -2.631 1.00 87.31 93 LEU A CA 1
ATOM 708 C C . LEU A 1 93 ? -19.102 -0.783 -2.575 1.00 87.31 93 LEU A C 1
ATOM 710 O O . LEU A 1 93 ? -19.816 -0.504 -1.617 1.00 87.31 93 LEU A O 1
ATOM 714 N N . LEU A 1 94 ? -19.519 -1.606 -3.547 1.00 90.31 94 LEU A N 1
ATOM 715 C CA . LEU A 1 94 ? -20.873 -2.176 -3.585 1.00 90.31 94 LEU A CA 1
ATOM 716 C C . LEU A 1 94 ? -21.244 -2.971 -2.321 1.00 90.31 94 LEU A C 1
ATOM 718 O O . LEU A 1 94 ? -22.351 -2.773 -1.824 1.00 90.31 94 LEU A O 1
ATOM 722 N N . PRO A 1 95 ? -20.357 -3.806 -1.734 1.00 87.75 95 PRO A N 1
ATOM 723 C CA . PRO A 1 95 ? -20.667 -4.523 -0.499 1.00 87.75 95 PRO A CA 1
ATOM 724 C C . PRO A 1 95 ? -21.042 -3.610 0.677 1.00 87.75 95 PRO A C 1
ATOM 726 O O . PRO A 1 95 ? -21.785 -4.034 1.558 1.00 87.75 95 PRO A O 1
ATOM 729 N N . ILE A 1 96 ? -20.571 -2.355 0.688 1.00 84.38 96 ILE A N 1
ATOM 730 C CA . ILE A 1 96 ? -20.875 -1.382 1.750 1.00 84.38 96 ILE A CA 1
ATOM 731 C C . ILE A 1 96 ? -22.374 -1.064 1.784 1.00 84.38 96 ILE A C 1
ATOM 733 O O . ILE A 1 96 ? -22.918 -0.858 2.862 1.00 84.38 96 ILE A O 1
ATOM 737 N N . LEU A 1 97 ? -23.064 -1.105 0.639 1.00 86.38 97 LEU A N 1
ATOM 738 C CA . LEU A 1 97 ? -24.510 -0.859 0.555 1.00 86.38 97 LEU A CA 1
ATOM 739 C C . LEU A 1 97 ? -25.337 -1.872 1.364 1.00 86.38 97 LEU A C 1
ATOM 741 O O . LEU A 1 97 ? -26.475 -1.590 1.727 1.00 86.38 97 LEU A O 1
ATOM 745 N N . PHE A 1 98 ? -24.766 -3.041 1.664 1.00 86.06 98 PHE A N 1
ATOM 746 C CA . PHE A 1 98 ? -25.409 -4.088 2.456 1.00 86.06 98 PHE A CA 1
ATOM 747 C C . PHE A 1 98 ? -25.019 -4.047 3.940 1.00 86.06 98 PHE A C 1
ATOM 749 O O . PHE A 1 98 ? -25.571 -4.802 4.744 1.00 86.06 98 PHE A O 1
ATOM 756 N N . VAL A 1 99 ? -24.077 -3.179 4.324 1.00 83.81 99 VAL A N 1
ATOM 757 C CA . VAL A 1 99 ? -23.653 -3.019 5.716 1.00 83.81 99 VAL A CA 1
ATOM 758 C C . VAL A 1 99 ? -24.712 -2.212 6.460 1.00 83.81 99 VAL A C 1
ATOM 760 O O . VAL A 1 99 ? -24.942 -1.041 6.175 1.00 83.81 99 VAL A O 1
ATOM 763 N N . LYS A 1 100 ? -25.355 -2.843 7.445 1.00 79.00 100 LYS A N 1
ATOM 764 C CA . LYS A 1 100 ? -26.284 -2.171 8.357 1.00 79.00 100 LYS A CA 1
ATOM 765 C C . LYS A 1 100 ? -25.527 -1.698 9.591 1.00 79.00 100 LYS A C 1
ATOM 767 O O . LYS A 1 100 ? -25.045 -2.519 10.372 1.00 79.00 100 LYS A O 1
ATOM 772 N N . GLU A 1 101 ? -25.448 -0.389 9.789 1.00 70.88 101 GLU A N 1
ATOM 773 C CA . GLU A 1 101 ? -24.955 0.168 11.046 1.00 70.88 101 GLU A CA 1
ATOM 774 C C . GLU A 1 101 ? -25.998 -0.033 12.151 1.00 70.88 101 GLU A C 1
ATOM 776 O O . GLU A 1 101 ? -27.187 0.246 11.976 1.00 70.88 101 GLU A O 1
ATOM 781 N N . LYS A 1 102 ? -25.559 -0.515 13.319 1.00 67.88 102 LYS A N 1
ATOM 782 C CA . LYS A 1 102 ? -26.374 -0.394 14.529 1.00 67.88 102 LYS A CA 1
ATOM 783 C C . LYS A 1 102 ? -26.416 1.085 14.884 1.00 67.88 102 LYS A C 1
ATOM 785 O O . LYS A 1 102 ? -25.367 1.671 15.134 1.00 67.88 102 LYS A O 1
ATOM 790 N N . ILE A 1 103 ? -27.613 1.669 14.905 1.00 58.19 103 ILE A N 1
ATOM 791 C CA . ILE A 1 103 ? -27.824 3.055 15.327 1.00 58.19 103 ILE A CA 1
ATOM 792 C C . ILE A 1 103 ? -27.434 3.157 16.806 1.00 58.19 103 ILE A C 1
ATOM 794 O O . ILE A 1 103 ? -28.225 2.876 17.701 1.00 58.19 103 ILE A O 1
ATOM 798 N N . THR A 1 104 ? -26.186 3.519 17.074 1.00 60.81 104 THR A N 1
ATOM 799 C CA . THR A 1 104 ? -25.783 4.110 18.349 1.00 60.81 104 THR A CA 1
ATOM 800 C C . THR A 1 104 ? -26.166 5.582 18.329 1.00 60.81 104 THR A C 1
ATOM 802 O O . THR A 1 104 ? -26.136 6.209 17.270 1.00 60.81 104 THR A O 1
ATOM 805 N N . THR A 1 105 ? -26.534 6.139 19.487 1.00 59.41 105 THR A N 1
ATOM 806 C CA . THR A 1 105 ? -26.818 7.574 19.647 1.00 59.41 105 THR A CA 1
ATOM 807 C C . THR A 1 105 ? -25.773 8.396 18.891 1.00 59.41 105 THR A C 1
ATOM 809 O O . THR A 1 105 ? -24.583 8.170 19.136 1.00 59.41 105 THR A O 1
ATOM 812 N N . PRO A 1 106 ? -26.172 9.296 17.971 1.00 55.25 106 PRO A N 1
ATOM 813 C CA . PRO A 1 106 ? -25.227 10.053 17.169 1.00 55.25 106 PRO A CA 1
ATOM 814 C C . PRO A 1 106 ? -24.344 10.865 18.110 1.00 55.25 106 PRO A C 1
ATOM 816 O O . PRO A 1 106 ? -24.766 11.862 18.694 1.00 55.25 106 PRO A O 1
ATOM 819 N N . GLN A 1 107 ? -23.105 10.416 18.292 1.00 58.25 107 GLN A N 1
ATOM 820 C CA . GLN A 1 107 ? -22.101 11.238 18.930 1.00 58.25 107 GLN A CA 1
ATOM 821 C C . GLN A 1 107 ? -21.834 12.357 17.931 1.00 58.25 107 GLN A C 1
ATOM 823 O O . GLN A 1 107 ? -21.428 12.082 16.802 1.00 58.25 107 GLN A O 1
ATOM 828 N N . ALA A 1 108 ? -22.150 13.599 18.302 1.00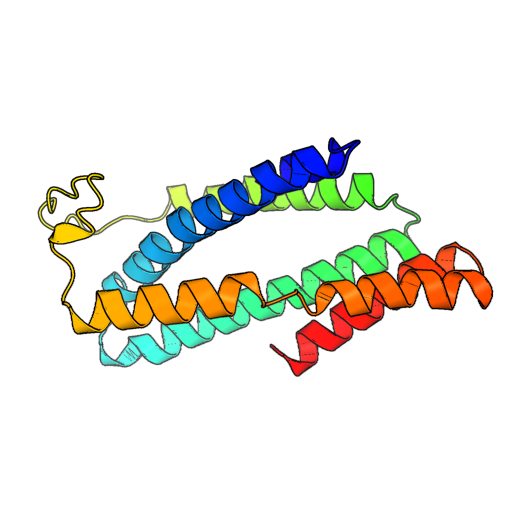 54.00 108 ALA A N 1
ATOM 829 C CA . ALA A 1 108 ? -21.912 14.769 17.468 1.00 54.00 108 ALA A CA 1
ATOM 830 C C . ALA A 1 108 ? -20.401 14.899 17.219 1.00 54.00 108 ALA A C 1
ATOM 832 O O . ALA A 1 108 ? -19.672 15.555 17.960 1.00 54.00 108 ALA A O 1
ATOM 833 N N . LE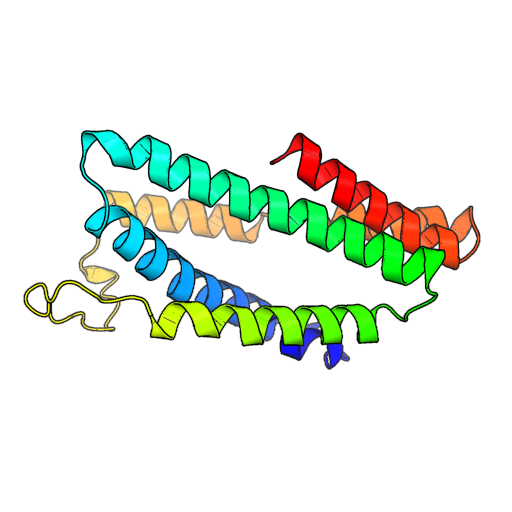U A 1 109 ? -19.907 14.203 16.199 1.00 57.28 109 LEU A N 1
ATOM 834 C CA . LEU A 1 109 ? -18.521 14.243 15.781 1.00 57.28 109 LEU A CA 1
ATOM 835 C C . LEU A 1 109 ? -18.318 15.573 15.070 1.00 57.28 109 LEU A C 1
ATOM 837 O O . LEU A 1 109 ? -18.553 15.714 13.872 1.00 57.28 109 LEU A O 1
ATOM 841 N N . SER A 1 110 ? -17.893 16.584 15.824 1.00 55.69 110 SER A N 1
ATOM 842 C CA . SER A 1 110 ? -17.412 17.809 15.211 1.00 55.69 110 SER A CA 1
ATOM 843 C C . SER A 1 110 ? -16.132 17.482 14.440 1.00 55.69 110 SER A C 1
ATOM 845 O O . SER A 1 110 ? -15.118 17.131 15.042 1.00 55.69 110 SER A O 1
ATOM 847 N N . LEU A 1 111 ? -16.136 17.684 13.121 1.00 55.22 111 LEU A N 1
ATOM 848 C CA . LEU A 1 111 ? -14.928 17.686 12.280 1.00 55.22 111 LEU A CA 1
ATOM 849 C C . LEU A 1 111 ? -13.921 18.785 12.669 1.00 55.22 111 LEU A C 1
ATOM 851 O O . LEU A 1 111 ? -12.833 18.862 12.099 1.00 55.22 111 LEU A O 1
ATOM 855 N N . ARG A 1 112 ? -14.244 19.627 13.662 1.00 56.72 112 ARG A N 1
ATOM 856 C CA . ARG A 1 112 ? -13.254 20.432 14.374 1.00 56.72 112 ARG A CA 1
ATOM 857 C C . ARG A 1 112 ? -12.328 19.488 15.133 1.00 56.72 112 ARG A C 1
ATOM 859 O O . ARG A 1 112 ? -12.555 19.175 16.298 1.00 56.72 112 ARG A O 1
ATOM 866 N N . ILE A 1 113 ? -11.262 19.068 14.458 1.00 58.56 113 ILE A N 1
ATOM 867 C CA . ILE A 1 113 ? -10.078 18.473 15.068 1.00 58.56 113 ILE A CA 1
ATOM 868 C C . ILE A 1 113 ? -9.540 19.504 16.066 1.00 58.56 113 ILE A C 1
ATOM 870 O O . ILE A 1 113 ? -8.729 20.367 15.735 1.00 58.56 113 ILE A O 1
ATOM 874 N N . SER A 1 114 ? -10.031 19.465 17.304 1.00 62.62 114 SER A N 1
ATOM 875 C CA . SER A 1 114 ? -9.478 20.273 18.377 1.00 62.62 114 SER A CA 1
ATOM 876 C C . SER A 1 114 ? -8.190 19.598 18.819 1.00 62.62 114 SER A C 1
ATOM 878 O O . SER A 1 114 ? -8.155 18.867 19.806 1.00 62.62 114 SER A O 1
ATOM 880 N N . LEU A 1 115 ? -7.100 19.870 18.091 1.00 67.12 115 LEU A N 1
ATOM 881 C CA . LEU A 1 115 ? -5.747 19.542 18.548 1.00 67.12 115 LEU A CA 1
ATOM 882 C C . LEU A 1 115 ? -5.519 20.095 19.963 1.00 67.12 115 LEU A C 1
ATOM 884 O O . LEU A 1 115 ? -4.749 19.525 20.729 1.00 67.12 115 LEU A O 1
ATOM 888 N N . LYS A 1 116 ? -6.232 21.168 20.346 1.00 70.75 116 LYS A N 1
ATOM 889 C CA . LYS A 1 116 ? -6.211 21.742 21.694 1.00 70.75 116 LYS A CA 1
ATOM 890 C C . LYS A 1 116 ? -6.700 20.772 22.776 1.00 70.75 116 LYS A C 1
ATOM 892 O O . LYS A 1 116 ? -6.069 20.755 23.830 1.00 70.75 116 LYS A O 1
ATOM 897 N N . ASN A 1 117 ? -7.699 19.929 22.508 1.00 79.81 117 ASN A N 1
ATOM 898 C CA . ASN A 1 117 ? -8.300 19.023 23.503 1.00 79.81 117 ASN A CA 1
ATOM 899 C C . ASN A 1 117 ? -7.540 17.697 23.680 1.00 79.81 117 ASN A C 1
ATOM 901 O O . ASN A 1 117 ? -7.953 16.853 24.471 1.00 79.81 117 ASN A O 1
ATOM 905 N N . LEU A 1 118 ? -6.438 17.488 22.955 1.00 83.38 118 LEU A N 1
ATOM 906 C CA . LEU A 1 118 ? -5.644 16.269 23.087 1.00 83.38 118 LEU A CA 1
ATOM 907 C C . LEU A 1 118 ? -4.782 16.292 24.363 1.00 83.38 118 LEU A C 1
ATOM 909 O O . LEU A 1 118 ? -4.214 17.346 24.689 1.00 83.38 118 LEU A O 1
ATOM 913 N N . PRO A 1 119 ? -4.606 15.140 25.042 1.00 90.31 119 PRO A N 1
ATOM 914 C CA . PRO A 1 119 ? -3.693 15.014 26.174 1.00 90.31 119 PRO A CA 1
ATOM 915 C C . PRO A 1 119 ? -2.277 15.482 25.814 1.00 90.31 119 PRO A C 1
ATOM 917 O O . PRO A 1 119 ? -1.788 15.213 24.714 1.00 90.31 119 PRO A O 1
ATOM 920 N N . LEU A 1 120 ? -1.583 16.146 26.744 1.00 90.81 120 LEU A N 1
ATOM 921 C CA . LEU A 1 120 ? -0.232 16.675 26.503 1.00 90.81 120 LEU A CA 1
ATOM 922 C C . LEU A 1 120 ? 0.757 15.583 26.061 1.00 90.81 120 LEU A C 1
ATOM 924 O O . LEU A 1 120 ? 1.544 15.803 25.141 1.00 90.81 120 LEU A O 1
ATOM 928 N N . ASN A 1 121 ? 0.671 14.392 26.660 1.00 93.38 121 ASN A N 1
ATOM 929 C CA . ASN A 1 121 ? 1.501 13.242 26.291 1.00 93.38 121 ASN A CA 1
ATOM 930 C C . ASN A 1 121 ? 1.278 12.830 24.830 1.00 93.38 121 ASN A C 1
ATOM 932 O O . ASN A 1 121 ? 2.238 12.582 24.104 1.00 93.38 121 ASN A O 1
ATOM 936 N N . PHE A 1 122 ? 0.023 12.845 24.370 1.00 90.56 122 PHE A N 1
ATOM 937 C CA . PHE A 1 122 ? -0.309 12.543 22.981 1.00 90.56 122 PHE A CA 1
ATOM 938 C C . PHE A 1 122 ? 0.191 13.630 22.026 1.00 90.56 122 PHE A C 1
ATOM 940 O O . PHE A 1 122 ? 0.706 13.309 20.963 1.00 90.56 122 PHE A O 1
ATOM 947 N N . LYS A 1 123 ? 0.115 14.912 22.408 1.00 91.00 123 LYS A N 1
ATOM 948 C CA . LYS A 1 123 ? 0.681 16.014 21.608 1.00 91.00 123 LYS A CA 1
ATOM 949 C C . LYS A 1 123 ? 2.194 15.876 21.433 1.00 91.00 123 LYS A C 1
ATOM 951 O O . LYS A 1 123 ? 2.687 16.036 20.322 1.00 91.00 123 LYS A O 1
ATOM 956 N N . ARG A 1 124 ? 2.922 15.559 22.511 1.00 93.94 124 ARG A N 1
ATOM 957 C CA . ARG A 1 124 ? 4.377 15.321 22.466 1.00 93.94 124 ARG A CA 1
ATOM 958 C C . ARG A 1 124 ? 4.718 14.130 21.577 1.00 93.94 124 ARG A C 1
ATOM 960 O O . ARG A 1 124 ? 5.593 14.247 20.727 1.00 93.94 124 ARG A O 1
ATOM 967 N N . TYR A 1 125 ? 3.987 13.025 21.731 1.00 94.06 125 TYR A N 1
ATOM 968 C CA . TYR A 1 125 ? 4.125 11.857 20.865 1.00 94.06 125 TYR A CA 1
ATOM 969 C C . TYR A 1 125 ? 3.853 12.202 19.397 1.00 94.06 125 TYR A C 1
ATOM 971 O O . TYR A 1 125 ? 4.662 11.882 18.535 1.00 94.06 125 TYR A O 1
ATOM 979 N N . LEU A 1 126 ? 2.757 12.908 19.111 1.00 91.25 126 LEU A N 1
ATOM 980 C CA . LEU A 1 126 ? 2.387 13.315 17.758 1.00 91.25 126 LEU A CA 1
ATOM 981 C C . LEU A 1 126 ? 3.459 14.207 17.128 1.00 91.25 126 LEU A C 1
ATOM 983 O O . LEU A 1 126 ? 3.787 14.025 15.959 1.00 91.25 126 LEU A O 1
ATOM 987 N N . LEU A 1 127 ? 4.023 15.143 17.895 1.00 92.81 127 LEU A N 1
ATOM 988 C CA . LEU A 1 127 ? 5.105 16.009 17.435 1.00 92.81 127 LEU A CA 1
ATOM 989 C C . LEU A 1 127 ? 6.361 15.189 17.118 1.00 92.81 127 LEU A C 1
ATOM 9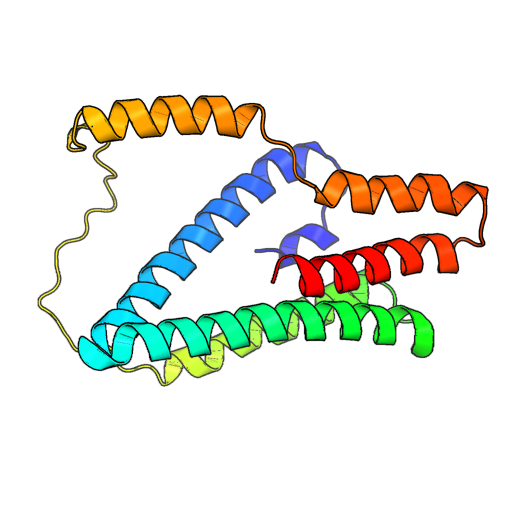91 O O . LEU A 1 127 ? 6.874 15.288 16.007 1.00 92.81 127 LEU A O 1
ATOM 995 N N . ALA A 1 128 ? 6.805 14.326 18.036 1.00 94.81 128 ALA A N 1
ATOM 996 C CA . ALA A 1 128 ? 7.957 13.449 17.816 1.00 94.81 128 ALA A CA 1
ATOM 997 C C . ALA A 1 128 ? 7.759 12.531 16.594 1.00 94.81 128 ALA A C 1
ATOM 999 O O . ALA A 1 128 ? 8.627 12.450 15.726 1.00 94.81 128 ALA A O 1
ATOM 1000 N N . GLN A 1 129 ? 6.582 11.912 16.474 1.00 92.44 129 GLN A N 1
ATOM 1001 C CA . GLN A 1 129 ? 6.215 11.063 15.343 1.00 92.44 129 GLN A CA 1
ATOM 1002 C C . GLN A 1 129 ? 6.165 11.846 14.028 1.00 92.44 129 GLN A C 1
ATOM 1004 O O . GLN A 1 129 ? 6.562 11.320 12.995 1.00 92.44 129 GLN A O 1
ATOM 1009 N N . THR A 1 130 ? 5.699 13.098 14.048 1.00 90.94 130 THR A N 1
ATOM 1010 C CA . THR A 1 130 ? 5.680 13.965 12.861 1.00 90.94 130 THR A CA 1
ATOM 1011 C C . THR A 1 130 ? 7.099 14.266 12.396 1.00 90.94 130 THR A C 1
ATOM 1013 O O . THR A 1 130 ? 7.394 14.099 11.216 1.00 90.94 130 THR A O 1
ATOM 1016 N N . PHE A 1 131 ? 7.995 14.639 13.313 1.00 93.88 131 PHE A N 1
ATOM 1017 C CA . PHE A 1 131 ? 9.405 14.860 12.986 1.00 93.88 131 PHE A CA 1
ATOM 1018 C C . PHE A 1 131 ? 10.061 13.605 12.407 1.00 93.88 131 PHE A C 1
ATOM 1020 O O . PHE A 1 131 ? 10.713 13.681 11.368 1.00 93.88 131 PHE A O 1
ATOM 1027 N N . PHE A 1 132 ? 9.835 12.441 13.019 1.00 91.19 132 PHE A N 1
ATOM 1028 C CA . PHE A 1 132 ? 10.349 11.180 12.488 1.00 91.19 132 PHE A CA 1
ATOM 1029 C C . PHE A 1 132 ? 9.758 10.856 11.106 1.00 91.19 132 PHE A C 1
ATOM 1031 O O . PHE A 1 132 ? 10.473 10.445 10.194 1.00 91.19 132 PHE A O 1
ATOM 1038 N N . ALA A 1 133 ? 8.460 11.100 10.912 1.00 87.31 133 ALA A N 1
ATOM 1039 C CA . ALA A 1 133 ? 7.776 10.850 9.650 1.00 87.31 133 ALA A CA 1
ATOM 1040 C C . ALA A 1 133 ? 8.282 11.737 8.500 1.00 87.31 133 ALA A C 1
ATOM 1042 O O . ALA A 1 133 ? 8.264 11.282 7.359 1.00 87.31 133 ALA A O 1
ATOM 1043 N N . LEU A 1 134 ? 8.761 12.958 8.779 1.00 86.31 134 LEU A N 1
ATOM 1044 C CA . LEU A 1 134 ? 9.381 13.828 7.769 1.00 86.31 134 LEU A CA 1
ATOM 1045 C C . LEU A 1 134 ? 10.688 13.241 7.215 1.00 86.31 134 LEU A C 1
ATOM 1047 O O . LEU A 1 134 ? 10.978 13.420 6.035 1.00 86.31 134 LEU A O 1
ATOM 1051 N N . GLY A 1 135 ? 11.454 12.522 8.042 1.00 85.25 135 GLY A N 1
ATOM 1052 C CA . GLY A 1 135 ? 12.670 11.816 7.619 1.00 85.25 135 GLY A CA 1
ATOM 1053 C C . GLY A 1 135 ? 12.417 10.412 7.061 1.00 85.25 135 GLY A C 1
ATOM 1054 O O . GLY A 1 135 ? 13.310 9.805 6.470 1.00 85.25 135 GLY A O 1
ATOM 1055 N N . ASN A 1 136 ? 11.207 9.875 7.236 1.00 85.38 136 ASN A N 1
ATOM 1056 C CA . ASN A 1 136 ? 10.882 8.513 6.844 1.00 85.38 136 ASN A CA 1
ATOM 1057 C C . ASN A 1 136 ? 10.576 8.420 5.341 1.00 85.38 136 ASN A C 1
ATOM 1059 O O . ASN A 1 136 ? 9.514 8.835 4.872 1.00 85.38 136 ASN A O 1
ATOM 1063 N N . PHE A 1 137 ? 11.469 7.789 4.585 1.00 82.81 137 PHE A N 1
ATOM 1064 C CA . PHE A 1 137 ? 11.244 7.474 3.177 1.00 82.81 137 PHE A CA 1
ATOM 1065 C C . PHE A 1 137 ? 10.665 6.062 3.009 1.00 82.81 137 PHE A C 1
ATOM 1067 O O . PHE A 1 137 ? 10.799 5.191 3.866 1.00 82.81 137 PHE A O 1
ATOM 1074 N N . THR A 1 138 ? 9.969 5.817 1.899 1.00 85.19 138 THR A N 1
ATOM 1075 C CA . THR A 1 138 ? 9.345 4.509 1.659 1.00 85.19 138 THR A CA 1
ATOM 1076 C C . THR A 1 138 ? 10.339 3.495 1.096 1.00 85.19 138 THR A C 1
ATOM 1078 O O . THR A 1 138 ? 11.051 3.784 0.136 1.00 85.19 138 THR A O 1
ATOM 1081 N N . TYR A 1 139 ? 10.306 2.260 1.608 1.00 83.81 139 TYR A N 1
ATOM 1082 C CA . TYR A 1 139 ? 11.052 1.131 1.036 1.00 83.81 139 TYR A CA 1
ATOM 1083 C C . TYR A 1 139 ? 10.711 0.868 -0.441 1.00 83.81 139 TYR A C 1
ATOM 1085 O O . TYR A 1 139 ? 11.513 0.296 -1.175 1.00 83.81 139 TYR A O 1
ATOM 1093 N N . MET A 1 140 ? 9.557 1.350 -0.914 1.00 86.31 140 MET A N 1
ATOM 1094 C CA . MET A 1 140 ? 9.163 1.267 -2.323 1.00 86.31 140 MET A CA 1
ATOM 1095 C C . MET A 1 140 ? 10.127 2.015 -3.257 1.00 86.31 140 MET A C 1
ATOM 1097 O O . MET A 1 140 ? 10.214 1.671 -4.433 1.00 86.31 140 MET A O 1
ATOM 1101 N N . PHE A 1 141 ? 10.906 2.983 -2.752 1.00 87.50 141 PHE A N 1
ATOM 1102 C CA . PHE A 1 141 ? 11.980 3.601 -3.531 1.00 87.50 141 PHE A CA 1
ATOM 1103 C C . PHE A 1 141 ? 13.100 2.616 -3.869 1.00 87.50 141 PHE A C 1
ATOM 1105 O O . PHE A 1 141 ? 13.678 2.730 -4.944 1.00 87.50 141 PHE A O 1
ATOM 1112 N N . PHE A 1 142 ? 13.385 1.625 -3.018 1.00 89.25 142 PHE A N 1
ATOM 1113 C CA . PHE A 1 142 ? 14.366 0.583 -3.338 1.00 89.25 142 PHE A CA 1
ATOM 1114 C C . PHE A 1 142 ? 13.856 -0.348 -4.435 1.00 89.25 142 PHE A C 1
ATOM 1116 O O . PHE A 1 142 ? 14.599 -0.665 -5.361 1.00 89.25 142 PHE A O 1
ATOM 1123 N N . VAL A 1 143 ? 12.569 -0.709 -4.388 1.00 88.00 143 VAL A N 1
ATOM 1124 C CA . VAL A 1 143 ? 11.918 -1.470 -5.465 1.00 88.00 143 VAL A CA 1
ATOM 1125 C C . VAL A 1 143 ? 11.986 -0.685 -6.777 1.00 88.00 143 VAL A C 1
ATOM 1127 O O . VAL A 1 143 ? 12.387 -1.232 -7.799 1.00 88.00 143 VAL A O 1
ATOM 1130 N N . LEU A 1 144 ? 11.701 0.620 -6.757 1.00 87.06 144 LEU A N 1
ATOM 1131 C CA . LEU A 1 144 ? 11.838 1.468 -7.943 1.00 87.06 144 LEU A CA 1
ATOM 1132 C C . LEU A 1 144 ? 13.297 1.591 -8.414 1.00 87.06 144 LEU A C 1
ATOM 1134 O O . LEU A 1 144 ? 13.562 1.505 -9.609 1.00 87.06 144 LEU A O 1
ATOM 1138 N N . LYS A 1 145 ? 14.252 1.749 -7.492 1.00 89.75 145 LYS A N 1
ATOM 1139 C CA . LYS A 1 145 ? 15.686 1.817 -7.804 1.00 89.75 145 LYS A CA 1
ATOM 1140 C C . LYS A 1 145 ? 16.180 0.528 -8.459 1.00 89.75 145 LYS A C 1
ATOM 1142 O O . LYS A 1 145 ? 17.006 0.601 -9.364 1.00 89.75 145 LYS A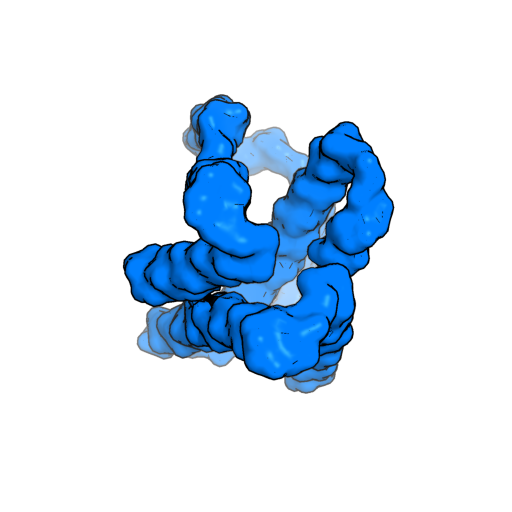 O 1
ATOM 1147 N N . SER A 1 146 ? 15.636 -0.629 -8.073 1.00 90.81 146 SER A N 1
ATOM 1148 C CA . SER A 1 146 ? 15.971 -1.909 -8.706 1.00 90.81 146 SER A CA 1
ATOM 1149 C C . SER A 1 146 ? 15.664 -1.912 -10.208 1.00 90.81 146 SER A C 1
ATOM 1151 O O . SER A 1 146 ? 16.479 -2.407 -10.977 1.00 90.81 146 SER A O 1
ATOM 1153 N N . LYS A 1 147 ? 14.578 -1.252 -10.651 1.00 90.38 147 LYS A N 1
ATOM 1154 C CA . LYS A 1 147 ? 14.265 -1.083 -12.081 1.00 90.38 147 LYS A CA 1
ATOM 1155 C C . LYS A 1 147 ? 15.430 -0.441 -12.826 1.00 90.38 147 LYS A C 1
ATOM 1157 O O . LYS A 1 147 ? 15.791 -0.916 -13.890 1.00 90.38 147 LYS A O 1
ATOM 1162 N N . ILE A 1 148 ? 15.984 0.643 -12.277 1.00 89.69 148 ILE A N 1
ATOM 1163 C CA . ILE A 1 148 ? 17.069 1.412 -12.905 1.00 89.69 148 ILE A CA 1
ATOM 1164 C C . ILE A 1 148 ? 18.318 0.540 -13.047 1.00 89.69 148 ILE A C 1
ATOM 1166 O O . ILE A 1 148 ? 18.955 0.546 -14.092 1.00 89.69 148 ILE A O 1
ATOM 1170 N N . VAL A 1 149 ? 18.637 -0.241 -12.013 1.00 90.38 149 VAL A N 1
ATOM 1171 C CA . VAL A 1 149 ? 19.770 -1.175 -12.047 1.00 90.38 149 VAL A CA 1
ATOM 1172 C C . VAL A 1 149 ? 19.542 -2.274 -13.089 1.00 90.38 149 VAL A C 1
ATOM 1174 O O . VAL A 1 149 ? 20.438 -2.572 -13.871 1.00 90.38 149 VAL A O 1
ATOM 1177 N N . PHE A 1 150 ? 18.340 -2.853 -13.141 1.00 90.88 150 PHE A N 1
ATOM 1178 C CA . PHE A 1 150 ? 18.016 -3.915 -14.093 1.00 90.88 150 PHE A CA 1
ATOM 1179 C C . PHE A 1 150 ? 17.930 -3.438 -15.543 1.00 90.88 150 PHE A C 1
ATOM 1181 O O . PHE A 1 150 ? 18.205 -4.232 -16.434 1.00 90.88 150 PHE A O 1
ATOM 1188 N N . ASP A 1 151 ? 17.595 -2.171 -15.786 1.00 88.81 151 ASP A N 1
ATOM 1189 C CA . ASP A 1 151 ? 17.545 -1.571 -17.128 1.00 88.81 151 ASP A CA 1
ATOM 1190 C C . ASP A 1 151 ? 18.913 -1.601 -17.831 1.00 88.81 151 ASP A C 1
ATOM 1192 O O . ASP A 1 151 ? 18.982 -1.752 -19.045 1.00 88.81 151 ASP A O 1
ATOM 1196 N N . GLY A 1 152 ? 20.008 -1.520 -17.065 1.00 85.56 152 GLY A N 1
ATOM 1197 C CA . GLY A 1 152 ? 21.374 -1.610 -17.593 1.00 85.56 152 GLY A CA 1
ATOM 1198 C C . GLY A 1 152 ? 21.883 -3.037 -17.834 1.00 85.56 152 GLY A C 1
ATOM 1199 O O . GLY A 1 152 ? 22.954 -3.201 -18.410 1.00 85.56 152 GLY A O 1
ATOM 1200 N N . ILE A 1 153 ? 21.154 -4.062 -17.380 1.00 89.06 153 ILE A N 1
ATOM 1201 C CA . ILE A 1 153 ? 21.599 -5.470 -17.395 1.00 89.06 153 ILE A CA 1
ATOM 1202 C C . ILE A 1 153 ? 20.687 -6.332 -18.275 1.00 89.06 153 ILE A C 1
ATOM 1204 O O . ILE A 1 153 ? 21.150 -7.233 -18.972 1.00 89.06 153 ILE A O 1
ATOM 1208 N N . PHE A 1 154 ? 19.381 -6.073 -18.243 1.00 90.75 154 PHE A N 1
ATOM 1209 C CA . PHE A 1 154 ? 18.355 -6.874 -18.898 1.00 90.75 154 PHE A CA 1
ATOM 1210 C C . PHE A 1 154 ? 17.564 -6.051 -19.916 1.00 90.75 154 PHE A C 1
ATOM 1212 O O . PHE A 1 154 ? 17.581 -4.825 -19.912 1.00 90.75 154 PHE A O 1
ATOM 1219 N N . SER A 1 155 ? 16.789 -6.731 -20.767 1.00 89.00 155 SER A N 1
ATOM 1220 C CA . SER A 1 155 ? 15.842 -6.037 -21.648 1.00 89.00 155 SER A CA 1
ATOM 1221 C C . SER A 1 155 ? 14.799 -5.240 -20.850 1.00 89.00 155 SER A C 1
ATOM 1223 O O . SER A 1 155 ? 14.392 -5.641 -19.754 1.00 89.00 155 SER A O 1
ATOM 1225 N N . LEU A 1 156 ? 14.291 -4.158 -21.450 1.00 85.62 156 LEU A N 1
ATOM 1226 C CA . LEU A 1 156 ? 13.304 -3.244 -20.856 1.00 85.62 156 LEU A CA 1
ATOM 1227 C C . LEU A 1 156 ? 12.124 -3.971 -20.186 1.00 85.62 156 LEU A C 1
ATOM 1229 O O . LEU A 1 156 ? 11.633 -3.573 -19.130 1.00 85.62 156 LEU A O 1
ATOM 1233 N N . ARG A 1 157 ? 11.668 -5.074 -20.788 1.00 85.31 157 ARG A N 1
ATOM 1234 C CA . ARG A 1 157 ? 10.541 -5.853 -20.273 1.00 85.31 157 ARG A CA 1
ATOM 1235 C C . ARG A 1 157 ? 10.873 -6.563 -18.960 1.00 85.31 157 ARG A C 1
ATOM 1237 O O . ARG A 1 157 ? 10.062 -6.534 -18.038 1.00 85.31 157 ARG A O 1
ATOM 1244 N N . PHE A 1 158 ? 12.060 -7.156 -18.858 1.00 87.56 158 PHE A N 1
ATOM 1245 C CA . PHE A 1 158 ? 12.550 -7.765 -17.620 1.00 87.56 158 PHE A CA 1
ATOM 1246 C C . PHE A 1 158 ? 12.834 -6.708 -16.550 1.00 87.56 158 PHE A C 1
ATOM 1248 O O . PHE A 1 158 ? 12.469 -6.906 -15.392 1.00 87.56 158 PHE A O 1
ATOM 1255 N N . ALA A 1 159 ? 13.384 -5.555 -16.942 1.00 89.38 159 ALA A N 1
ATOM 1256 C CA . ALA A 1 159 ? 13.639 -4.444 -16.030 1.00 89.38 159 ALA A CA 1
ATOM 1257 C C . ALA A 1 159 ? 12.361 -3.921 -15.350 1.00 89.38 159 ALA A C 1
ATOM 1259 O O . ALA A 1 159 ? 12.417 -3.476 -14.209 1.00 89.38 159 ALA A O 1
ATOM 1260 N N . ILE A 1 160 ? 11.197 -4.010 -16.008 1.00 87.19 160 ILE A N 1
ATOM 1261 C CA . ILE A 1 160 ? 9.893 -3.642 -15.424 1.00 87.19 160 ILE A CA 1
ATOM 1262 C C . ILE A 1 160 ? 9.311 -4.765 -14.551 1.00 87.19 160 ILE A C 1
ATOM 1264 O O . ILE A 1 160 ? 8.706 -4.494 -13.515 1.00 87.19 160 ILE A O 1
ATOM 1268 N N . VAL A 1 161 ? 9.496 -6.023 -14.948 1.00 90.44 161 VAL A N 1
ATOM 1269 C CA . VAL A 1 161 ? 8.909 -7.195 -14.279 1.00 90.44 161 VAL A CA 1
ATOM 1270 C C . VAL A 1 161 ? 9.591 -7.542 -12.967 1.00 90.44 161 VAL A C 1
ATOM 1272 O O . VAL A 1 161 ? 8.910 -7.850 -11.992 1.00 90.44 161 VAL A O 1
ATOM 1275 N N . LEU A 1 162 ? 10.920 -7.481 -12.920 1.00 91.38 162 LEU A N 1
ATOM 1276 C CA . LEU A 1 162 ? 11.682 -7.837 -11.725 1.00 91.38 162 LEU A CA 1
ATOM 1277 C C . LEU A 1 162 ? 11.287 -6.992 -10.496 1.00 91.38 162 LEU A C 1
ATOM 1279 O O . LEU A 1 162 ? 11.035 -7.582 -9.448 1.00 91.38 162 LEU A O 1
ATOM 1283 N N . PRO A 1 163 ? 11.107 -5.659 -10.590 1.00 91.56 163 PRO A N 1
ATOM 1284 C CA . PRO A 1 163 ? 10.542 -4.856 -9.504 1.00 91.56 163 PRO A CA 1
ATOM 1285 C C . PRO A 1 163 ? 9.142 -5.297 -9.060 1.00 91.56 163 PRO A C 1
ATOM 1287 O O . PRO A 1 163 ? 8.846 -5.271 -7.867 1.00 91.56 163 PRO A O 1
ATOM 1290 N N . ILE A 1 164 ? 8.274 -5.710 -9.992 1.00 90.94 164 ILE A N 1
ATOM 1291 C CA . ILE A 1 164 ? 6.933 -6.215 -9.653 1.00 90.94 164 ILE A CA 1
ATOM 1292 C C . ILE A 1 164 ? 7.064 -7.513 -8.851 1.00 90.94 164 ILE A C 1
ATOM 1294 O O . ILE A 1 164 ? 6.413 -7.655 -7.821 1.00 90.94 164 ILE A O 1
ATOM 1298 N N . LEU A 1 165 ? 7.944 -8.427 -9.264 1.00 92.25 165 LEU A N 1
ATOM 1299 C CA . LEU A 1 165 ? 8.210 -9.670 -8.535 1.00 92.25 165 LEU A CA 1
ATOM 1300 C C . LEU A 1 165 ? 8.853 -9.421 -7.165 1.00 92.25 165 LEU A C 1
ATOM 1302 O O . LEU A 1 165 ? 8.455 -10.049 -6.189 1.00 92.25 165 LEU A O 1
ATOM 1306 N N . LEU A 1 166 ? 9.777 -8.462 -7.055 1.00 91.81 166 LEU A N 1
ATOM 1307 C CA . LEU A 1 166 ? 10.324 -8.025 -5.766 1.00 91.81 166 LEU A CA 1
ATOM 1308 C C . LEU A 1 166 ? 9.231 -7.465 -4.853 1.00 91.81 166 LEU A C 1
ATOM 1310 O O . LEU A 1 166 ? 9.245 -7.713 -3.650 1.00 91.81 166 LEU A O 1
ATOM 1314 N N . TYR A 1 167 ? 8.260 -6.739 -5.413 1.00 90.25 167 TYR A N 1
ATOM 1315 C CA . TYR A 1 167 ? 7.108 -6.266 -4.654 1.00 90.25 167 TYR A CA 1
ATOM 1316 C C . TYR A 1 167 ? 6.188 -7.416 -4.225 1.00 90.25 167 TYR A C 1
ATOM 1318 O O . TYR A 1 167 ? 5.726 -7.426 -3.087 1.00 90.25 167 TYR A O 1
ATOM 1326 N N . VAL A 1 168 ? 5.945 -8.408 -5.086 1.00 90.94 1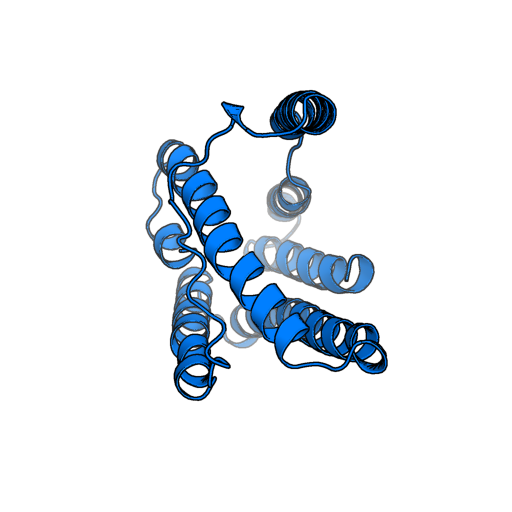68 VAL A N 1
ATOM 1327 C CA . VAL A 1 168 ? 5.211 -9.631 -4.718 1.00 90.94 168 VAL A CA 1
ATOM 1328 C C . VAL A 1 168 ? 5.912 -10.330 -3.553 1.00 90.94 168 VAL A C 1
ATOM 1330 O O . VAL A 1 168 ? 5.276 -10.593 -2.539 1.00 90.94 168 VAL A O 1
ATOM 1333 N N . TRP A 1 169 ? 7.224 -10.540 -3.655 1.00 90.56 169 TRP A N 1
ATOM 1334 C CA . TRP A 1 169 ? 8.048 -11.140 -2.605 1.00 90.56 169 TRP A CA 1
ATOM 1335 C C . TRP A 1 169 ? 7.993 -10.351 -1.292 1.00 90.56 169 TRP A C 1
ATOM 1337 O O . TRP A 1 169 ? 7.778 -10.923 -0.224 1.00 90.56 169 TRP A O 1
ATOM 1347 N N . PHE A 1 170 ? 8.103 -9.022 -1.365 1.00 87.75 170 PHE A N 1
ATOM 1348 C CA . PHE A 1 170 ? 7.960 -8.142 -0.206 1.00 87.75 170 PHE A CA 1
ATOM 1349 C C . PHE A 1 170 ? 6.607 -8.330 0.496 1.00 87.75 170 PHE A C 1
ATOM 1351 O O . PHE A 1 170 ? 6.567 -8.414 1.721 1.00 87.75 170 PHE A O 1
ATOM 1358 N N . ASN A 1 171 ? 5.513 -8.448 -0.265 1.00 87.44 171 ASN A N 1
ATOM 1359 C CA . ASN A 1 171 ? 4.183 -8.704 0.293 1.00 87.44 171 ASN A CA 1
ATOM 1360 C C . ASN A 1 171 ? 4.013 -10.120 0.856 1.00 87.44 171 ASN A C 1
ATOM 1362 O O . ASN A 1 171 ? 3.007 -10.349 1.499 1.00 87.44 171 ASN A O 1
ATOM 1366 N N . ILE A 1 172 ? 4.922 -11.071 0.624 1.00 85.19 172 ILE A N 1
ATOM 1367 C CA . ILE A 1 172 ? 4.884 -12.382 1.300 1.00 85.19 172 ILE A CA 1
ATOM 1368 C C . ILE A 1 172 ? 5.577 -12.291 2.663 1.00 85.19 172 ILE A C 1
ATOM 1370 O O . ILE A 1 172 ? 5.100 -12.858 3.637 1.00 85.19 172 ILE A O 1
ATOM 1374 N N . ILE A 1 173 ? 6.709 -11.584 2.732 1.00 83.88 173 ILE A N 1
ATOM 1375 C CA . ILE A 1 173 ? 7.550 -11.530 3.939 1.00 83.88 173 ILE A CA 1
ATOM 1376 C C . ILE A 1 173 ? 7.022 -10.530 4.967 1.00 83.88 173 ILE A C 1
ATOM 1378 O O . ILE A 1 173 ? 7.076 -10.789 6.164 1.00 83.88 173 ILE A O 1
ATOM 1382 N N . TYR A 1 174 ? 6.567 -9.362 4.513 1.00 71.94 174 TYR A N 1
ATOM 1383 C CA . TYR A 1 174 ? 6.159 -8.258 5.393 1.00 71.94 174 TYR A CA 1
ATOM 1384 C C . TYR A 1 174 ? 4.669 -8.313 5.792 1.00 71.94 174 TYR A C 1
ATOM 1386 O O . TYR A 1 174 ? 4.164 -7.411 6.459 1.00 71.94 174 TYR A O 1
ATOM 1394 N N . ALA A 1 175 ? 3.973 -9.334 5.299 1.00 60.88 175 ALA A N 1
ATOM 1395 C CA . ALA A 1 175 ? 2.531 -9.542 5.316 1.00 60.88 175 ALA A CA 1
ATOM 1396 C C . ALA A 1 175 ? 1.935 -9.896 6.680 1.00 60.88 175 ALA A C 1
ATOM 1398 O O . ALA A 1 175 ? 2.567 -10.690 7.408 1.00 60.88 175 ALA A O 1
#